Protein AF-A0A378MEF7-F1 (afdb_monomer)

Structure (mmCIF, N/CA/C/O backbone):
data_AF-A0A378MEF7-F1
#
_entry.id   AF-A0A378MEF7-F1
#
loop_
_atom_site.group_PDB
_atom_site.id
_atom_site.type_symbol
_atom_site.label_atom_id
_atom_site.label_alt_id
_atom_site.label_comp_id
_atom_site.label_asym_id
_atom_site.label_entity_id
_atom_site.label_seq_id
_atom_site.pdbx_PDB_ins_code
_atom_site.Cartn_x
_atom_site.Cartn_y
_atom_site.Cartn_z
_atom_site.occupancy
_atom_site.B_iso_or_equiv
_atom_site.auth_seq_id
_atom_site.auth_comp_id
_atom_site.auth_asym_id
_atom_site.auth_atom_id
_atom_site.pdbx_PDB_model_num
ATOM 1 N N . MET A 1 1 ? 36.447 -27.548 56.679 1.00 39.09 1 MET A N 1
ATOM 2 C CA . MET A 1 1 ? 35.025 -27.946 56.565 1.00 39.09 1 MET A CA 1
ATOM 3 C C . MET A 1 1 ? 34.150 -26.853 57.158 1.00 39.09 1 MET A C 1
ATOM 5 O O . MET A 1 1 ? 34.481 -26.374 58.230 1.00 39.09 1 MET A O 1
ATOM 9 N N . LYS A 1 2 ? 33.019 -26.577 56.492 1.00 32.03 2 LYS A N 1
ATOM 10 C CA . LYS A 1 2 ? 31.831 -25.829 56.955 1.00 32.03 2 LYS A CA 1
ATOM 11 C C . LYS A 1 2 ? 31.798 -24.301 56.728 1.00 32.03 2 LYS A C 1
ATOM 13 O O . LYS A 1 2 ? 32.130 -23.513 57.594 1.00 32.03 2 LYS A O 1
ATOM 18 N N . LYS A 1 3 ? 31.279 -23.977 55.532 1.00 37.78 3 LYS A N 1
ATOM 19 C CA . LYS A 1 3 ? 30.153 -23.067 55.223 1.00 37.78 3 LYS A CA 1
ATOM 20 C C . LYS A 1 3 ? 30.230 -21.639 55.785 1.00 37.78 3 LYS A C 1
ATOM 22 O O . LYS A 1 3 ? 29.842 -21.406 56.922 1.00 37.78 3 LYS A O 1
ATOM 27 N N . ILE A 1 4 ? 30.586 -20.685 54.920 1.00 44.62 4 ILE A N 1
ATOM 28 C CA . ILE A 1 4 ? 30.246 -19.269 55.106 1.00 44.62 4 ILE A CA 1
ATOM 29 C C . ILE A 1 4 ? 29.005 -18.952 54.269 1.00 44.62 4 ILE A C 1
ATOM 31 O O . ILE A 1 4 ? 28.835 -19.424 53.146 1.00 44.62 4 ILE A O 1
ATOM 35 N N . ILE A 1 5 ? 28.112 -18.233 54.931 1.00 45.41 5 ILE A N 1
ATOM 36 C CA . ILE A 1 5 ? 26.704 -18.001 54.651 1.00 45.41 5 ILE A CA 1
ATOM 37 C C . ILE A 1 5 ? 26.522 -17.036 53.475 1.00 45.41 5 ILE A C 1
ATOM 39 O O . ILE A 1 5 ? 27.182 -16.005 53.385 1.00 45.41 5 ILE A O 1
ATOM 43 N N . VAL A 1 6 ? 25.587 -17.391 52.596 1.00 41.31 6 VAL A N 1
ATOM 44 C CA . VAL A 1 6 ? 25.039 -16.553 51.527 1.00 41.31 6 VAL A CA 1
ATOM 45 C C . VAL A 1 6 ? 24.255 -15.401 52.159 1.00 41.31 6 VAL A C 1
ATOM 47 O O . VAL A 1 6 ? 23.293 -15.649 52.884 1.00 41.31 6 VAL A O 1
ATOM 50 N N . VAL A 1 7 ? 24.623 -14.154 51.858 1.00 42.50 7 VAL A N 1
ATOM 51 C CA . VAL A 1 7 ? 23.774 -12.982 52.121 1.00 42.50 7 VAL A CA 1
ATOM 52 C C . VAL A 1 7 ? 23.270 -12.457 50.782 1.00 42.50 7 VAL A C 1
ATOM 54 O O . VAL A 1 7 ? 24.011 -11.898 49.978 1.00 42.50 7 VAL A O 1
ATOM 57 N N . ILE A 1 8 ? 21.987 -12.714 50.545 1.00 43.91 8 ILE A N 1
ATOM 58 C CA . ILE A 1 8 ? 21.192 -12.253 49.411 1.00 43.91 8 ILE A CA 1
ATOM 59 C C . ILE A 1 8 ? 20.986 -10.744 49.573 1.00 43.91 8 ILE A C 1
ATOM 61 O O . ILE A 1 8 ? 20.251 -10.319 50.461 1.00 43.91 8 ILE A O 1
ATOM 65 N N . PHE A 1 9 ? 21.594 -9.931 48.708 1.00 41.75 9 PHE A N 1
ATOM 66 C CA . PHE A 1 9 ? 21.159 -8.546 48.525 1.00 41.75 9 PHE A CA 1
ATOM 67 C C . PHE A 1 9 ? 20.039 -8.540 47.485 1.00 41.75 9 PHE A C 1
ATOM 69 O O . PHE A 1 9 ? 20.253 -8.411 46.281 1.00 41.75 9 PHE A O 1
ATOM 76 N N . GLY A 1 10 ? 18.822 -8.772 47.973 1.00 40.34 10 GLY A N 1
ATOM 77 C CA . GLY A 1 10 ? 17.602 -8.587 47.207 1.00 40.34 10 GLY A CA 1
ATOM 78 C C . GLY A 1 10 ? 17.349 -7.098 47.016 1.00 40.34 10 GLY A C 1
ATOM 79 O O . GLY A 1 10 ? 16.703 -6.470 47.849 1.00 40.34 10 GLY A O 1
ATOM 80 N N . MET A 1 11 ? 17.835 -6.531 45.912 1.00 38.72 11 MET A N 1
ATOM 81 C CA . MET A 1 11 ? 17.284 -5.280 45.402 1.00 38.72 11 MET A CA 1
ATOM 82 C C . MET A 1 11 ? 16.036 -5.636 44.597 1.00 38.72 11 MET A C 1
ATOM 84 O O . MET A 1 11 ? 16.085 -5.932 43.405 1.00 38.72 11 MET A O 1
ATOM 88 N N . LEU A 1 12 ? 14.916 -5.693 45.317 1.00 38.16 12 LEU A N 1
ATOM 89 C CA . LEU A 1 12 ? 13.575 -5.814 44.772 1.00 38.16 12 LEU A CA 1
ATOM 90 C C . LEU A 1 12 ? 13.313 -4.563 43.915 1.00 38.16 12 LEU A C 1
ATOM 92 O O . LEU A 1 12 ? 12.929 -3.513 44.427 1.00 38.16 12 LEU A O 1
ATOM 96 N N . LEU A 1 13 ? 13.578 -4.647 42.610 1.00 43.00 13 LEU A N 1
ATOM 97 C CA . LEU A 1 13 ? 13.094 -3.660 41.651 1.00 43.00 13 LEU A CA 1
ATOM 98 C C . LEU A 1 13 ? 11.571 -3.796 41.596 1.00 43.00 13 LEU A C 1
ATOM 100 O O . LEU A 1 13 ? 11.023 -4.620 40.866 1.00 43.00 13 LEU A O 1
ATOM 104 N N . LEU A 1 14 ? 10.892 -2.986 42.405 1.00 40.75 14 LEU A N 1
ATOM 105 C CA . LEU A 1 14 ? 9.497 -2.624 42.204 1.00 40.75 14 LEU A CA 1
ATOM 106 C C . LEU A 1 14 ? 9.416 -1.865 40.877 1.00 40.75 14 LEU A C 1
ATOM 108 O O . LEU A 1 14 ? 9.514 -0.642 40.837 1.00 40.75 14 LEU A O 1
ATOM 112 N N . ILE A 1 15 ? 9.298 -2.602 39.774 1.00 49.44 15 ILE A N 1
ATOM 113 C CA . ILE A 1 15 ? 8.897 -2.033 38.492 1.00 49.44 15 ILE A CA 1
ATOM 114 C C . ILE A 1 15 ? 7.413 -1.689 38.660 1.00 49.44 15 ILE A C 1
ATOM 116 O O . ILE A 1 15 ? 6.621 -2.608 38.884 1.00 49.44 15 ILE A O 1
ATOM 120 N N . PRO A 1 16 ? 6.996 -0.412 38.607 1.00 46.12 16 PRO A N 1
ATOM 121 C CA . PRO A 1 16 ? 5.581 -0.089 38.596 1.00 46.12 16 PRO A CA 1
ATOM 122 C C . PRO A 1 16 ? 4.946 -0.721 37.352 1.00 46.12 16 PRO A C 1
ATOM 124 O O . PRO A 1 16 ? 5.171 -0.293 36.217 1.00 46.12 16 PRO A O 1
ATOM 127 N N . SER A 1 17 ? 4.161 -1.772 37.583 1.00 48.94 17 SER A N 1
ATOM 128 C CA . SER A 1 17 ? 3.259 -2.396 36.620 1.00 48.94 17 SER A CA 1
ATOM 129 C C . SER A 1 17 ? 2.251 -1.347 36.153 1.00 48.94 17 SER A C 1
ATOM 131 O O . SER A 1 17 ? 1.229 -1.127 36.795 1.00 48.94 17 SER A O 1
ATOM 133 N N . GLY A 1 18 ? 2.559 -0.635 35.073 1.00 50.41 18 GLY A N 1
ATOM 134 C CA . GLY A 1 18 ? 1.671 0.414 34.568 1.00 50.41 18 GLY A CA 1
ATOM 135 C C . GLY A 1 18 ? 2.247 1.320 33.489 1.00 50.41 18 GLY A C 1
ATOM 136 O O . GLY A 1 18 ? 1.492 2.056 32.856 1.00 50.41 18 GLY A O 1
ATOM 137 N N . MET A 1 19 ? 3.551 1.266 33.211 1.00 36.56 19 MET A N 1
ATOM 138 C CA . MET A 1 19 ? 4.089 1.978 32.056 1.00 36.56 19 MET A CA 1
ATOM 139 C C . MET A 1 19 ? 3.722 1.218 30.779 1.00 36.56 19 MET A C 1
ATOM 141 O O . MET A 1 19 ? 4.410 0.287 30.369 1.00 36.56 19 MET A O 1
ATOM 145 N N . ASN A 1 20 ? 2.635 1.643 30.131 1.00 47.22 20 ASN A N 1
ATOM 146 C CA . ASN A 1 20 ? 2.471 1.454 28.696 1.00 47.22 20 ASN A CA 1
ATOM 147 C C . ASN A 1 20 ? 3.627 2.192 28.015 1.00 47.22 20 ASN A C 1
ATOM 149 O O . ASN A 1 20 ? 3.516 3.369 27.670 1.00 47.22 20 ASN A O 1
ATOM 153 N N . VAL A 1 21 ? 4.763 1.514 27.866 1.00 40.44 21 VAL A N 1
ATOM 154 C CA . VAL A 1 21 ? 5.824 1.951 26.970 1.00 40.44 21 VAL A CA 1
ATOM 155 C C . VAL A 1 21 ? 5.233 1.833 25.571 1.00 40.44 21 VAL A C 1
ATOM 157 O O . VAL A 1 21 ? 5.260 0.769 24.956 1.00 40.44 21 VAL A O 1
ATOM 160 N N . LYS A 1 22 ? 4.639 2.922 25.068 1.00 46.25 22 LYS A N 1
ATOM 161 C CA . LYS A 1 22 ? 4.537 3.104 23.623 1.00 46.25 22 LYS A CA 1
ATOM 162 C C . LYS A 1 22 ? 5.977 3.055 23.138 1.00 46.25 22 LYS A C 1
ATOM 164 O O . LYS A 1 22 ? 6.754 3.946 23.476 1.00 46.25 22 LYS A O 1
ATOM 169 N N . ALA A 1 23 ? 6.347 1.974 22.452 1.00 43.41 23 ALA A N 1
ATOM 170 C CA . ALA A 1 23 ? 7.625 1.906 21.767 1.00 43.41 23 ALA A CA 1
ATOM 171 C C . ALA A 1 23 ? 7.766 3.206 20.969 1.00 43.41 23 ALA A C 1
ATOM 173 O O . ALA A 1 23 ? 6.864 3.550 20.201 1.00 43.41 23 ALA A O 1
ATOM 174 N N . ALA A 1 24 ? 8.825 3.973 21.236 1.00 43.47 24 ALA A N 1
ATOM 175 C CA . ALA A 1 24 ? 9.129 5.133 20.420 1.00 43.47 24 ALA A CA 1
ATOM 176 C C . ALA A 1 24 ? 9.274 4.621 18.985 1.00 43.47 24 ALA A C 1
ATOM 178 O O . ALA A 1 24 ? 10.045 3.693 18.739 1.00 43.47 24 ALA A O 1
ATOM 179 N N . GLU A 1 25 ? 8.465 5.153 18.074 1.00 53.31 25 GLU A N 1
ATOM 180 C CA . GLU A 1 25 ? 8.558 4.814 16.661 1.00 53.31 25 GLU A CA 1
ATOM 181 C C . GLU A 1 25 ? 9.966 5.220 16.203 1.00 53.31 25 GLU A C 1
ATOM 183 O O . GLU A 1 25 ? 10.331 6.397 16.266 1.00 53.31 25 GLU A O 1
ATOM 188 N N . GLU A 1 26 ? 10.805 4.243 15.857 1.00 56.34 26 GLU A N 1
ATOM 189 C CA . GLU A 1 26 ? 12.168 4.513 15.411 1.00 56.34 26 GLU A CA 1
ATOM 190 C C . GLU A 1 26 ? 12.090 5.315 14.110 1.00 56.34 26 GLU A C 1
ATOM 192 O O . GLU A 1 26 ? 11.594 4.829 13.091 1.00 56.34 26 GLU A O 1
ATOM 197 N N . GLN A 1 27 ? 12.543 6.570 14.144 1.00 66.56 27 GLN A N 1
ATOM 198 C CA . GLN A 1 27 ? 12.538 7.407 12.952 1.00 66.56 27 GLN A CA 1
ATOM 199 C C . GLN A 1 27 ? 13.483 6.815 11.906 1.00 66.56 27 GLN A C 1
ATOM 201 O O . GLN A 1 27 ? 14.688 6.690 12.130 1.00 66.56 27 GLN A O 1
ATOM 206 N N . VAL A 1 28 ? 12.944 6.499 10.729 1.00 76.44 28 VAL A N 1
ATOM 207 C CA . VAL A 1 28 ? 13.749 6.006 9.610 1.00 76.44 28 VAL A CA 1
ATOM 208 C C . VAL A 1 28 ? 14.730 7.097 9.169 1.00 76.44 28 VAL A C 1
ATOM 210 O O . VAL A 1 28 ? 14.332 8.215 8.823 1.00 76.44 28 VAL A O 1
ATOM 213 N N . THR A 1 29 ? 16.023 6.774 9.194 1.00 86.38 29 THR A N 1
ATOM 214 C CA . THR A 1 29 ? 17.111 7.704 8.863 1.00 86.38 29 THR A CA 1
ATOM 215 C C . THR A 1 29 ? 17.352 7.789 7.356 1.00 86.38 29 THR A C 1
ATOM 217 O O . THR A 1 29 ? 17.133 6.830 6.616 1.00 86.38 29 THR A O 1
ATOM 220 N N . ASP A 1 30 ? 17.889 8.916 6.887 1.00 84.69 30 ASP A N 1
ATOM 221 C CA . ASP A 1 30 ? 18.268 9.079 5.477 1.00 84.69 30 ASP A CA 1
ATOM 222 C C . ASP A 1 30 ? 19.341 8.075 5.037 1.00 84.69 30 ASP A C 1
ATOM 224 O O . ASP A 1 30 ? 19.357 7.654 3.884 1.00 84.69 30 ASP A O 1
ATOM 228 N N . ALA A 1 31 ? 20.222 7.650 5.947 1.00 86.62 31 ALA A N 1
ATOM 229 C CA . ALA A 1 31 ? 21.198 6.599 5.671 1.00 86.62 31 ALA A CA 1
ATOM 230 C C . ALA A 1 31 ? 20.508 5.265 5.342 1.00 86.62 31 ALA A C 1
ATOM 232 O O . ALA A 1 31 ? 20.880 4.601 4.373 1.00 86.62 31 ALA A O 1
ATOM 233 N N . LYS A 1 32 ? 19.461 4.907 6.098 1.00 85.25 32 LYS A N 1
ATOM 234 C CA . LYS A 1 32 ? 18.653 3.714 5.835 1.00 85.25 32 LYS A CA 1
ATOM 235 C C . LYS A 1 32 ? 17.904 3.823 4.508 1.00 85.25 32 LYS A C 1
ATOM 237 O O . LYS A 1 32 ? 17.973 2.894 3.711 1.00 85.25 32 LYS A O 1
ATOM 242 N N . LEU A 1 33 ? 17.265 4.963 4.235 1.00 85.31 33 LEU A N 1
ATOM 243 C CA . LEU A 1 33 ? 16.549 5.185 2.972 1.00 85.31 33 LEU A CA 1
ATOM 244 C C . LEU A 1 33 ? 17.488 5.144 1.761 1.00 85.31 33 LEU A C 1
ATOM 246 O O . LEU A 1 33 ? 17.142 4.565 0.736 1.00 85.31 33 LEU A O 1
ATOM 250 N N . LYS A 1 34 ? 18.698 5.703 1.877 1.00 89.38 34 LYS A N 1
ATOM 251 C CA . LYS A 1 34 ? 19.730 5.597 0.835 1.00 89.38 34 LYS A CA 1
ATOM 252 C C . LYS A 1 34 ? 20.169 4.154 0.615 1.00 89.38 34 LYS A C 1
ATOM 254 O O . LYS A 1 34 ? 20.348 3.761 -0.532 1.00 89.38 34 LYS A O 1
ATOM 259 N N . SER A 1 35 ? 20.331 3.373 1.682 1.00 86.88 35 SER A N 1
ATOM 260 C CA . SER A 1 35 ? 20.644 1.944 1.569 1.00 86.88 35 SER A CA 1
ATOM 261 C C . SER A 1 35 ? 19.534 1.180 0.843 1.00 86.88 35 SER A C 1
ATOM 263 O O . SER A 1 35 ? 19.831 0.418 -0.073 1.00 86.88 35 SER A O 1
ATOM 265 N N . ASP A 1 36 ? 18.273 1.419 1.210 1.00 82.88 36 ASP A N 1
ATOM 266 C CA . ASP A 1 36 ? 17.114 0.780 0.573 1.00 82.88 36 ASP A CA 1
ATOM 267 C C . ASP A 1 36 ? 17.031 1.150 -0.909 1.00 82.88 36 ASP A C 1
ATOM 269 O O . ASP A 1 36 ? 16.922 0.277 -1.763 1.00 82.88 36 ASP A O 1
ATOM 273 N N . TYR A 1 37 ? 17.206 2.433 -1.229 1.00 84.75 37 TYR A N 1
ATOM 274 C CA . TYR A 1 37 ? 17.283 2.918 -2.604 1.00 84.75 37 TYR A CA 1
ATOM 275 C C . TYR A 1 37 ? 18.348 2.183 -3.436 1.00 84.75 37 TYR A C 1
ATOM 277 O O . TYR A 1 37 ? 18.074 1.776 -4.562 1.00 84.75 37 TYR A O 1
ATOM 285 N N . GLN A 1 38 ? 19.556 1.979 -2.896 1.00 88.31 38 GLN A N 1
ATOM 286 C CA . GLN A 1 38 ? 20.626 1.276 -3.615 1.00 88.31 38 GLN A CA 1
ATOM 287 C C . GLN A 1 38 ? 20.314 -0.210 -3.828 1.00 88.31 38 GLN A C 1
ATOM 289 O O . GLN A 1 38 ? 20.612 -0.748 -4.895 1.00 88.31 38 GLN A O 1
ATOM 294 N N . GLU A 1 39 ? 19.709 -0.878 -2.842 1.00 83.38 39 GLU A N 1
ATOM 295 C CA . GLU A 1 39 ? 19.262 -2.267 -2.998 1.00 83.38 39 GLU A CA 1
ATOM 296 C C . GLU A 1 39 ? 18.213 -2.376 -4.111 1.00 83.38 39 GLU A C 1
ATOM 298 O O . GLU A 1 39 ? 18.336 -3.228 -4.991 1.00 83.38 39 GLU A O 1
ATOM 303 N N . MET A 1 40 ? 17.246 -1.458 -4.110 1.00 77.25 40 MET A N 1
ATOM 304 C CA . MET A 1 40 ? 16.140 -1.448 -5.060 1.00 77.25 40 MET A CA 1
ATOM 305 C C . MET A 1 40 ? 16.557 -1.030 -6.482 1.00 77.25 40 MET A C 1
ATOM 307 O O . MET A 1 40 ? 15.962 -1.469 -7.463 1.00 77.25 40 MET A O 1
ATOM 311 N N . LEU A 1 41 ? 17.591 -0.196 -6.634 1.00 81.75 41 LEU A N 1
ATOM 312 C CA . LEU A 1 41 ? 18.209 0.034 -7.945 1.00 81.75 41 LEU A CA 1
ATOM 313 C C . LEU A 1 41 ? 18.894 -1.234 -8.452 1.00 81.75 41 LEU A C 1
ATOM 315 O O . LEU A 1 41 ? 18.750 -1.613 -9.612 1.00 81.75 41 LEU A O 1
ATOM 319 N N . LYS A 1 42 ? 19.672 -1.884 -7.578 1.00 82.25 42 LYS A N 1
ATOM 320 C CA . LYS A 1 42 ? 20.492 -3.044 -7.937 1.00 82.25 42 LYS A CA 1
ATOM 321 C C . LYS A 1 42 ? 19.648 -4.230 -8.394 1.00 82.25 42 LYS A C 1
ATOM 323 O O . LYS A 1 42 ? 20.079 -4.972 -9.272 1.00 82.25 42 LYS A O 1
ATOM 328 N N . ASP A 1 43 ? 18.490 -4.440 -7.781 1.00 74.50 43 ASP A N 1
ATOM 329 C CA . ASP A 1 43 ? 17.608 -5.560 -8.110 1.00 74.50 43 ASP A CA 1
ATOM 330 C C . ASP A 1 43 ? 16.548 -5.233 -9.181 1.00 74.50 43 ASP A C 1
ATOM 332 O O . ASP A 1 43 ? 15.731 -6.094 -9.507 1.00 74.50 43 ASP A O 1
ATOM 336 N N . GLY A 1 44 ? 16.598 -4.030 -9.771 1.00 70.12 44 GLY A N 1
ATOM 337 C CA . GLY A 1 44 ? 15.699 -3.596 -10.846 1.00 70.12 44 GLY A CA 1
ATOM 338 C C . GLY A 1 44 ? 14.287 -3.244 -10.374 1.00 70.12 44 GLY A C 1
ATOM 339 O O . GLY A 1 44 ? 13.381 -3.100 -11.193 1.00 70.12 44 GLY A O 1
ATOM 340 N N . THR A 1 45 ? 14.093 -3.115 -9.063 1.00 68.75 45 THR A N 1
ATOM 341 C CA . THR A 1 45 ? 12.836 -2.708 -8.435 1.00 68.75 45 THR A CA 1
ATOM 342 C C . THR A 1 45 ? 12.447 -1.267 -8.771 1.00 68.75 45 THR A C 1
ATOM 344 O O . THR A 1 45 ? 11.261 -0.969 -8.938 1.00 68.75 45 THR A O 1
ATOM 347 N N . ILE A 1 46 ? 13.427 -0.361 -8.815 1.00 71.19 46 ILE A N 1
ATOM 348 C CA . ILE A 1 46 ? 13.224 1.036 -9.209 1.00 71.19 46 ILE A CA 1
ATOM 349 C C . ILE A 1 46 ? 14.054 1.344 -10.448 1.00 71.19 46 ILE A C 1
ATOM 351 O O . ILE A 1 46 ? 15.177 0.863 -10.596 1.00 71.19 46 ILE A O 1
ATOM 355 N N . ASP A 1 47 ? 13.485 2.152 -11.335 1.00 74.81 47 ASP A N 1
ATOM 356 C CA . ASP A 1 47 ? 14.151 2.583 -12.558 1.00 74.81 47 ASP A CA 1
ATOM 357 C C . ASP A 1 47 ? 15.305 3.552 -12.241 1.00 74.81 47 ASP A C 1
ATOM 359 O O . ASP A 1 47 ? 15.237 4.334 -11.287 1.00 74.81 47 ASP A O 1
ATOM 363 N N . ASN A 1 48 ? 16.368 3.523 -13.049 1.00 81.19 48 ASN A N 1
ATOM 364 C CA . ASN A 1 48 ? 17.541 4.380 -12.858 1.00 81.19 48 ASN A CA 1
ATOM 365 C C . ASN A 1 48 ? 17.261 5.877 -13.096 1.00 81.19 48 ASN A C 1
ATOM 367 O O . ASN A 1 48 ? 18.102 6.710 -12.756 1.00 81.19 48 ASN A O 1
ATOM 371 N N . ASN A 1 49 ? 16.085 6.224 -13.627 1.00 86.12 49 ASN A N 1
ATOM 372 C CA . ASN A 1 49 ? 15.608 7.598 -13.759 1.00 86.12 49 ASN A CA 1
ATOM 373 C C . ASN A 1 49 ? 15.037 8.179 -12.452 1.00 86.12 49 ASN A C 1
ATOM 375 O O . ASN A 1 49 ? 14.767 9.380 -12.390 1.00 86.12 49 ASN A O 1
ATOM 379 N N . ILE A 1 50 ? 14.850 7.371 -11.401 1.00 83.44 50 ILE A N 1
ATOM 380 C CA . ILE A 1 50 ? 14.450 7.857 -10.076 1.00 83.44 50 ILE A CA 1
ATOM 381 C C . ILE A 1 50 ? 15.704 8.149 -9.266 1.00 83.44 50 ILE A C 1
ATOM 383 O O . ILE A 1 50 ? 16.495 7.257 -8.979 1.00 83.44 50 ILE A O 1
ATOM 387 N N . THR A 1 51 ? 15.874 9.399 -8.848 1.00 90.75 51 THR A N 1
ATOM 388 C CA . THR A 1 51 ? 16.992 9.796 -7.988 1.00 90.75 51 THR A CA 1
ATOM 389 C C . THR A 1 51 ? 16.760 9.386 -6.532 1.00 90.75 51 THR A C 1
ATOM 391 O O . THR A 1 51 ? 15.629 9.338 -6.045 1.00 90.75 51 THR A O 1
ATOM 394 N N . SER A 1 52 ? 17.848 9.198 -5.779 1.00 89.44 52 SER A N 1
ATOM 395 C CA . SER A 1 52 ? 17.782 8.937 -4.331 1.00 89.44 52 SER A CA 1
ATOM 396 C C . SER A 1 52 ? 16.993 10.012 -3.580 1.00 89.44 52 SER A C 1
ATOM 398 O O . SER A 1 52 ? 16.272 9.693 -2.638 1.00 89.44 52 SER A O 1
ATOM 400 N N . LYS A 1 53 ? 17.091 11.275 -4.017 1.00 90.69 53 LYS A N 1
ATOM 401 C CA . LYS A 1 53 ? 16.332 12.377 -3.428 1.00 90.69 53 LYS A CA 1
ATOM 402 C C . LYS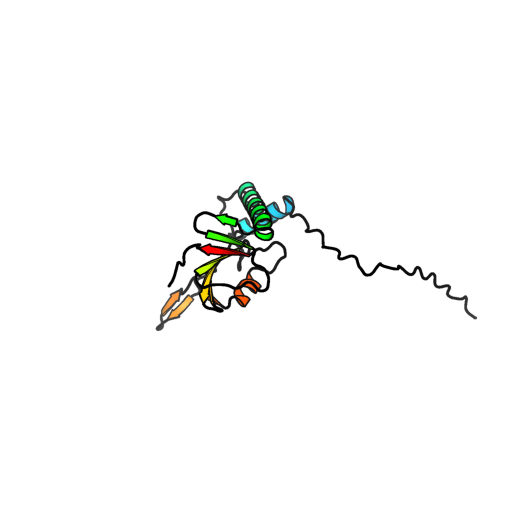 A 1 53 ? 14.831 12.208 -3.664 1.00 90.69 53 LYS A C 1
ATOM 404 O O . LYS A 1 53 ? 14.082 12.285 -2.702 1.00 90.69 53 LYS A O 1
ATOM 409 N N . GLN A 1 54 ? 14.406 11.929 -4.899 1.00 87.88 54 GLN A N 1
ATOM 410 C CA . GLN A 1 54 ? 12.989 11.692 -5.210 1.00 87.88 54 GLN A CA 1
ATOM 411 C C . GLN A 1 54 ? 12.423 10.527 -4.393 1.00 87.88 54 GLN A C 1
ATOM 413 O O . GLN A 1 54 ? 11.346 10.655 -3.828 1.00 87.88 54 GLN A O 1
ATOM 418 N N . TYR A 1 55 ? 13.168 9.424 -4.266 1.00 84.31 55 TYR A N 1
ATOM 419 C CA . TYR A 1 55 ? 12.759 8.299 -3.420 1.00 84.31 55 TYR A CA 1
ATOM 420 C C . TYR A 1 55 ? 12.551 8.710 -1.953 1.00 84.31 55 TYR A C 1
ATOM 422 O O . TYR A 1 55 ? 11.529 8.380 -1.352 1.00 84.31 55 TYR A O 1
ATOM 430 N N . ILE A 1 56 ? 13.504 9.452 -1.378 1.00 86.44 56 ILE A N 1
ATOM 431 C CA . I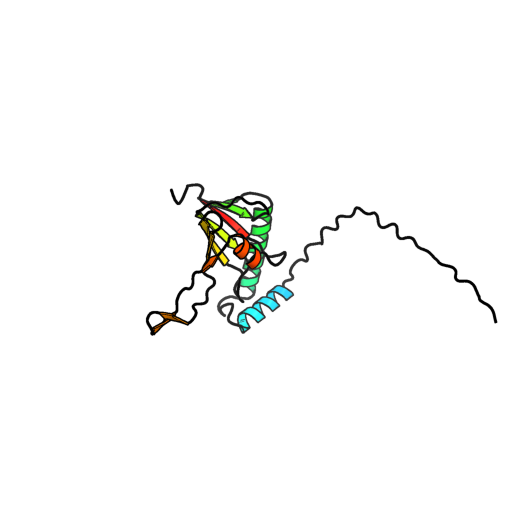LE A 1 56 ? 13.407 9.937 0.005 1.00 86.44 56 ILE A CA 1
ATOM 432 C C . ILE A 1 56 ? 12.221 10.896 0.157 1.00 86.44 56 ILE A C 1
ATOM 434 O O . ILE A 1 56 ? 11.461 10.759 1.113 1.00 86.44 56 ILE A O 1
ATOM 438 N N . ASP A 1 57 ? 12.037 11.831 -0.777 1.00 87.50 57 ASP A N 1
ATOM 439 C CA . ASP A 1 57 ? 10.922 12.781 -0.757 1.00 87.50 57 ASP A CA 1
ATOM 440 C C . ASP A 1 57 ? 9.576 12.035 -0.784 1.00 87.50 57 ASP A C 1
ATOM 442 O O . ASP A 1 57 ? 8.749 12.256 0.101 1.00 87.50 57 ASP A O 1
ATOM 446 N N . PHE A 1 58 ? 9.402 11.067 -1.695 1.00 82.12 58 PHE A N 1
ATOM 447 C CA . PHE A 1 58 ? 8.196 10.233 -1.761 1.00 82.12 58 PHE A CA 1
ATOM 448 C C . PHE A 1 58 ? 7.942 9.469 -0.462 1.00 82.12 58 PHE A C 1
ATOM 450 O O . PHE A 1 58 ? 6.813 9.444 0.030 1.00 82.12 58 PHE A O 1
ATOM 457 N N . TYR A 1 59 ? 8.985 8.882 0.135 1.00 80.69 59 TYR A N 1
ATOM 458 C CA . TYR A 1 59 ? 8.860 8.211 1.427 1.00 80.69 59 TYR A CA 1
ATOM 459 C C . TYR A 1 59 ? 8.341 9.183 2.496 1.00 80.69 59 TYR A C 1
ATOM 461 O O . TYR A 1 59 ? 7.357 8.897 3.177 1.00 80.69 59 TYR A O 1
ATOM 469 N N . ARG A 1 60 ? 8.954 10.367 2.622 1.00 84.31 60 ARG A N 1
ATOM 470 C CA . ARG A 1 60 ? 8.586 11.363 3.642 1.00 84.31 60 ARG A CA 1
ATOM 471 C C . ARG A 1 60 ? 7.186 11.937 3.427 1.00 84.31 60 ARG A C 1
ATOM 473 O O . ARG A 1 60 ? 6.478 12.177 4.403 1.00 84.31 60 ARG A O 1
ATOM 480 N N . GLU A 1 61 ? 6.777 12.163 2.184 1.00 82.31 61 GLU A N 1
ATOM 481 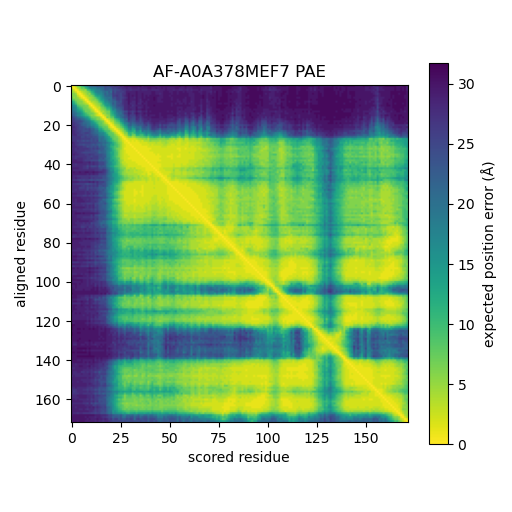C CA . GLU A 1 61 ? 5.414 12.588 1.850 1.00 82.31 61 GLU A CA 1
ATOM 482 C C . GLU A 1 61 ? 4.390 11.507 2.204 1.00 82.31 61 GLU A C 1
ATOM 484 O O . GLU A 1 61 ? 3.348 11.817 2.786 1.00 82.31 61 GLU A O 1
ATOM 489 N N . SER A 1 62 ? 4.721 10.238 1.946 1.00 78.06 62 SER A N 1
ATOM 490 C CA . SER A 1 62 ? 3.866 9.107 2.306 1.00 78.06 62 SER A CA 1
ATOM 491 C C . SER A 1 62 ? 3.631 9.007 3.818 1.00 78.06 62 SER A C 1
ATOM 493 O O . SER A 1 62 ? 2.500 8.783 4.247 1.00 78.06 62 SER A O 1
ATOM 495 N N . GLU A 1 63 ? 4.661 9.266 4.631 1.00 78.94 63 GLU A N 1
ATOM 496 C CA . GLU A 1 63 ? 4.561 9.260 6.096 1.00 78.94 63 GLU A CA 1
ATOM 497 C C . GLU A 1 63 ? 3.718 10.433 6.615 1.00 78.94 63 GLU A C 1
ATOM 499 O O . GLU A 1 63 ? 2.863 10.251 7.478 1.00 78.94 63 GLU A O 1
ATOM 504 N N . LYS A 1 64 ? 3.874 11.637 6.044 1.00 82.19 64 LYS A N 1
ATOM 505 C CA . LYS A 1 64 ? 3.014 12.785 6.395 1.00 82.19 64 LYS A CA 1
ATOM 506 C C . LYS A 1 64 ? 1.545 12.498 6.093 1.00 82.19 64 LYS A C 1
ATOM 508 O O . LYS A 1 64 ? 0.668 12.846 6.884 1.00 82.19 64 LYS A O 1
ATOM 513 N N . MET A 1 65 ? 1.278 11.876 4.944 1.00 75.62 65 MET A N 1
ATOM 514 C CA . MET A 1 65 ? -0.076 11.494 4.560 1.00 75.62 65 MET A CA 1
ATOM 515 C C . MET A 1 65 ? -0.632 10.431 5.513 1.00 75.62 65 MET A C 1
ATOM 517 O O . MET A 1 65 ? -1.766 10.571 5.972 1.00 75.62 65 MET A O 1
ATOM 521 N N . ARG A 1 66 ? 0.167 9.414 5.873 1.00 78.62 66 ARG A N 1
ATOM 522 C CA . ARG A 1 66 ? -0.184 8.417 6.897 1.00 78.62 66 ARG A CA 1
ATOM 523 C C . ARG A 1 66 ? -0.611 9.096 8.196 1.00 78.62 66 ARG A C 1
ATOM 525 O O . ARG A 1 66 ? -1.724 8.866 8.660 1.00 78.62 66 ARG A O 1
ATOM 532 N N . ASP A 1 67 ? 0.224 9.984 8.725 1.00 82.62 67 ASP A N 1
ATOM 533 C CA . ASP A 1 67 ? -0.026 10.664 9.997 1.00 82.62 67 ASP A CA 1
ATOM 534 C C . ASP A 1 67 ? -1.303 11.523 9.974 1.00 82.62 67 ASP A C 1
ATOM 536 O O . ASP A 1 67 ? -1.987 11.645 10.995 1.00 82.62 67 ASP A O 1
ATOM 540 N N . LYS A 1 68 ? -1.641 12.125 8.824 1.00 82.12 68 LYS A N 1
ATOM 541 C CA . LYS A 1 68 ? -2.906 12.854 8.629 1.00 82.12 68 LYS A CA 1
ATOM 542 C C . LYS A 1 68 ? -4.095 11.886 8.643 1.00 82.12 68 LYS A C 1
ATOM 544 O O . LYS A 1 68 ? -5.007 12.038 9.452 1.00 82.12 68 LYS A O 1
ATOM 549 N N . MET A 1 69 ? -4.046 10.842 7.816 1.00 82.62 69 MET A N 1
ATOM 550 C CA . MET A 1 69 ? -5.110 9.836 7.679 1.00 82.62 69 MET A CA 1
ATOM 551 C C . MET A 1 69 ? -5.351 8.998 8.945 1.00 82.62 69 MET A C 1
ATOM 553 O O . MET A 1 69 ? -6.426 8.417 9.115 1.00 82.62 69 MET A O 1
ATOM 557 N N . GLU A 1 70 ? -4.356 8.875 9.825 1.00 81.56 70 GLU A N 1
ATOM 558 C CA . GLU A 1 70 ? -4.516 8.211 11.120 1.00 81.56 70 GLU A CA 1
ATOM 559 C C . GLU A 1 70 ? -5.366 9.027 12.099 1.00 81.56 70 GLU A C 1
ATOM 561 O O . GLU A 1 70 ? -6.063 8.442 12.941 1.00 81.56 70 GLU A O 1
ATOM 566 N N . LYS A 1 71 ? -5.330 10.358 11.982 1.00 82.62 71 LYS A N 1
ATOM 567 C CA . LYS A 1 71 ? -6.019 11.293 12.879 1.00 82.62 71 LYS A CA 1
ATOM 568 C C . LYS A 1 71 ? -7.430 11.611 12.402 1.00 82.62 71 LYS A C 1
ATOM 570 O O . LYS A 1 71 ? -8.338 11.676 13.227 1.00 82.62 71 LYS A O 1
ATOM 575 N N . GLU A 1 72 ? -7.620 11.766 11.097 1.00 83.38 72 GLU A N 1
ATOM 576 C CA . GLU A 1 72 ? -8.872 12.247 10.511 1.00 83.38 72 GLU A CA 1
ATOM 577 C C . GLU A 1 72 ? -9.231 11.543 9.195 1.00 83.38 72 GLU A C 1
ATOM 579 O O . GLU A 1 72 ? -8.410 10.870 8.571 1.00 83.38 72 GLU A O 1
ATOM 584 N N . VAL A 1 73 ? -10.493 11.694 8.782 1.00 85.69 73 VAL A N 1
ATOM 585 C CA . VAL A 1 73 ? -10.917 11.400 7.408 1.00 85.69 73 VAL A CA 1
ATOM 586 C C . VAL A 1 73 ? -10.568 12.617 6.563 1.00 85.69 73 VAL A C 1
ATOM 588 O O . VAL A 1 73 ? -10.941 13.732 6.915 1.00 85.69 73 VA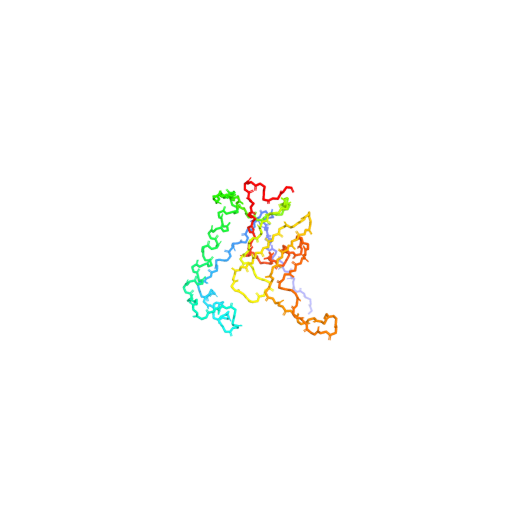L A O 1
ATOM 591 N N . VAL A 1 74 ? -9.859 12.399 5.462 1.00 86.00 74 VAL A N 1
ATOM 592 C CA . VAL A 1 74 ? -9.445 13.453 4.537 1.00 86.00 74 VAL A CA 1
ATOM 593 C C . VAL A 1 74 ? -10.392 13.468 3.343 1.00 86.00 74 VAL A C 1
ATOM 595 O O . VAL A 1 74 ? -10.627 12.431 2.723 1.00 86.00 74 VAL A O 1
ATOM 598 N N . ASP A 1 75 ? -10.934 14.637 3.019 1.00 88.19 75 ASP A N 1
ATOM 599 C CA . ASP A 1 75 ? -11.690 14.857 1.789 1.00 88.19 75 ASP A CA 1
ATOM 600 C C . ASP A 1 75 ? -10.740 15.252 0.654 1.00 88.19 75 ASP A C 1
ATOM 602 O O . ASP A 1 75 ? -10.088 16.291 0.721 1.00 88.19 75 ASP A O 1
ATOM 606 N N . GLU A 1 76 ? -10.694 14.436 -0.398 1.00 84.81 76 GLU A N 1
ATOM 607 C CA . GLU A 1 76 ? -9.860 14.649 -1.586 1.00 84.81 76 GLU A CA 1
ATOM 608 C C . GLU A 1 76 ? -10.754 14.588 -2.831 1.00 84.81 76 GLU A C 1
ATOM 610 O O . GLU A 1 76 ? -11.046 13.516 -3.367 1.00 84.81 76 GLU A O 1
ATOM 615 N N . GLY A 1 77 ? -11.252 15.752 -3.259 1.00 88.38 77 GLY A N 1
ATOM 616 C CA . GLY A 1 77 ? -12.199 15.861 -4.373 1.00 88.38 77 GLY A CA 1
ATOM 617 C C . GLY A 1 77 ? -13.455 15.014 -4.143 1.00 88.38 77 GLY A C 1
ATOM 618 O O . GLY A 1 77 ? -14.148 15.172 -3.131 1.00 88.38 77 GLY A O 1
ATOM 619 N N . ASP A 1 78 ? -13.713 14.085 -5.062 1.00 90.62 78 ASP A N 1
ATOM 620 C CA . ASP A 1 78 ? -14.863 13.172 -5.027 1.00 90.62 78 ASP A CA 1
ATOM 621 C C . ASP A 1 78 ? -14.661 11.963 -4.101 1.00 90.62 78 ASP A C 1
ATOM 623 O O . ASP A 1 78 ? -15.513 11.074 -4.036 1.00 90.62 78 ASP A O 1
ATOM 627 N N . PHE A 1 79 ? -13.553 11.914 -3.360 1.00 91.19 79 PHE A N 1
ATOM 628 C CA . PHE A 1 79 ? -13.210 10.806 -2.480 1.00 91.19 79 PHE A CA 1
ATOM 629 C C . PHE A 1 79 ? -13.110 11.233 -1.021 1.00 91.19 79 PHE A C 1
ATOM 631 O O . PHE A 1 79 ? -12.726 12.348 -0.675 1.00 91.19 79 PHE A O 1
ATOM 638 N N . THR A 1 80 ? -13.436 10.279 -0.158 1.00 91.06 80 THR A N 1
ATOM 639 C CA . THR A 1 80 ? -13.068 10.275 1.254 1.00 91.06 80 THR A CA 1
ATOM 640 C C . THR A 1 80 ? -11.921 9.293 1.441 1.00 91.06 80 THR A C 1
ATOM 642 O O . THR A 1 80 ? -11.965 8.172 0.928 1.00 91.06 80 THR A O 1
ATOM 645 N N . VAL A 1 81 ? -10.892 9.707 2.169 1.00 89.56 81 VAL A N 1
ATOM 646 C CA . VAL A 1 81 ? -9.661 8.942 2.372 1.00 89.56 81 VAL A CA 1
ATOM 647 C C . VAL A 1 81 ? -9.420 8.771 3.859 1.00 89.56 81 VAL A C 1
ATOM 649 O O . VAL A 1 81 ? -9.492 9.730 4.625 1.00 89.56 81 VAL A O 1
ATOM 652 N N . ARG A 1 82 ? -9.133 7.547 4.302 1.00 89.00 82 ARG A N 1
ATOM 653 C CA . ARG A 1 82 ? -8.797 7.294 5.709 1.00 89.00 82 ARG A CA 1
ATOM 654 C C . ARG A 1 82 ? -7.867 6.108 5.878 1.00 89.00 82 ARG A C 1
ATOM 656 O O . ARG A 1 82 ? -7.905 5.172 5.081 1.00 89.00 82 ARG A O 1
ATOM 663 N N . ALA A 1 83 ? -7.086 6.102 6.953 1.00 88.06 83 ALA A N 1
ATOM 664 C CA . ALA A 1 83 ? -6.262 4.949 7.287 1.00 88.06 83 ALA A CA 1
ATOM 665 C C . ALA A 1 83 ? -7.144 3.739 7.646 1.00 88.06 83 ALA A C 1
ATOM 667 O O . ALA A 1 83 ? -8.177 3.856 8.318 1.00 88.06 83 ALA A O 1
ATOM 668 N N . TYR A 1 84 ? -6.725 2.555 7.210 1.00 88.00 84 TYR A N 1
ATOM 669 C CA . TYR A 1 84 ? -7.282 1.292 7.665 1.00 88.00 84 TYR A CA 1
ATOM 670 C C . TYR A 1 84 ? -7.031 1.124 9.169 1.00 88.00 84 TYR A C 1
ATOM 672 O O . TYR A 1 84 ? -5.929 1.344 9.666 1.00 88.00 84 TYR A O 1
ATOM 680 N N . LYS A 1 85 ? -8.062 0.677 9.888 1.00 83.88 85 LYS A N 1
ATOM 681 C CA . LYS A 1 85 ? -8.009 0.315 11.309 1.00 83.88 85 LYS A CA 1
ATOM 682 C C . LYS A 1 85 ? -8.744 -1.011 11.505 1.00 83.88 85 LYS A C 1
ATOM 684 O O . LYS A 1 85 ? -9.635 -1.345 10.727 1.00 83.88 85 LYS A O 1
ATOM 689 N N . ALA A 1 86 ? -8.380 -1.781 12.529 1.00 77.88 86 ALA A N 1
ATOM 690 C CA . ALA A 1 86 ? -9.059 -3.043 12.824 1.00 77.88 86 ALA A CA 1
ATOM 691 C C . ALA A 1 86 ? -10.580 -2.835 12.988 1.00 77.88 86 ALA A C 1
ATOM 693 O O . ALA A 1 86 ? -11.013 -1.846 13.575 1.00 77.88 86 ALA A O 1
ATOM 694 N N . GLY A 1 87 ? -11.387 -3.757 12.450 1.00 78.88 87 GLY A N 1
ATOM 695 C CA . GLY A 1 87 ? -12.854 -3.659 12.484 1.00 78.88 87 GLY A CA 1
ATOM 696 C C . GLY A 1 87 ? -13.471 -2.738 11.422 1.00 78.88 87 GLY A C 1
ATOM 697 O O . GLY A 1 87 ? -14.667 -2.465 11.470 1.00 78.88 87 GLY A O 1
ATOM 698 N N . PHE A 1 88 ? -12.683 -2.258 10.455 1.00 86.00 88 PHE A N 1
ATOM 699 C CA . PHE A 1 88 ? -13.187 -1.458 9.339 1.00 86.00 88 PHE A CA 1
ATOM 700 C C . PHE A 1 88 ? -14.289 -2.183 8.552 1.00 86.00 88 PHE A C 1
ATOM 702 O O . PHE A 1 88 ? -14.114 -3.329 8.140 1.00 86.00 88 PHE A O 1
ATOM 709 N N . ASN A 1 89 ? -15.391 -1.482 8.266 1.00 90.31 89 ASN A N 1
ATOM 710 C CA . ASN A 1 89 ? -16.438 -1.983 7.378 1.00 90.31 89 ASN A CA 1
ATOM 711 C C . ASN A 1 89 ? -16.175 -1.570 5.918 1.00 90.31 89 ASN A C 1
ATOM 713 O O . ASN A 1 89 ? -16.434 -0.423 5.519 1.00 90.31 89 ASN A O 1
ATOM 717 N N . PHE A 1 90 ? -15.624 -2.502 5.143 1.00 92.38 90 PHE A N 1
ATOM 718 C CA . PHE A 1 90 ? -15.338 -2.314 3.723 1.00 92.38 90 PHE A CA 1
ATOM 719 C C . PHE A 1 90 ? -16.620 -2.350 2.889 1.00 92.38 90 PHE A C 1
ATOM 721 O O . PHE A 1 90 ? -17.554 -3.094 3.185 1.00 92.38 90 PHE A O 1
ATOM 728 N N . GLN A 1 91 ? -16.656 -1.552 1.829 1.00 92.19 91 GLN A N 1
ATOM 729 C CA . GLN A 1 91 ? -17.750 -1.509 0.865 1.00 92.19 91 GLN A CA 1
ATOM 730 C C . GLN A 1 91 ? -17.237 -1.872 -0.523 1.00 92.19 91 GLN A C 1
ATOM 732 O O . GLN A 1 91 ? -16.075 -1.642 -0.853 1.00 92.19 91 GLN A O 1
ATOM 737 N N . LYS A 1 92 ? -18.116 -2.446 -1.351 1.00 92.88 92 LYS A N 1
ATOM 738 C CA . LYS A 1 92 ? -17.806 -2.646 -2.769 1.00 92.88 92 LYS A CA 1
ATOM 739 C C . LYS A 1 92 ? -17.496 -1.290 -3.405 1.00 92.88 92 LYS A C 1
ATOM 741 O O . LYS A 1 92 ? -18.238 -0.337 -3.183 1.00 92.88 92 LYS A O 1
ATOM 746 N N . GLY A 1 93 ? -16.423 -1.230 -4.184 1.00 91.31 93 GLY A N 1
ATOM 747 C CA . GLY A 1 93 ? -15.930 0.010 -4.782 1.00 91.31 93 GLY A CA 1
ATOM 748 C C . GLY A 1 93 ? -14.941 0.790 -3.912 1.00 91.31 93 GLY A C 1
ATOM 749 O O . GLY A 1 93 ? -14.384 1.765 -4.400 1.00 91.31 93 GLY A O 1
ATOM 750 N N . ASP A 1 94 ? -14.668 0.367 -2.671 1.00 94.31 94 ASP A N 1
ATOM 751 C CA . ASP A 1 94 ? -13.529 0.909 -1.923 1.00 94.31 94 ASP A CA 1
ATOM 752 C C . ASP A 1 94 ? -12.223 0.569 -2.645 1.00 94.31 94 ASP A C 1
ATOM 754 O O . ASP A 1 94 ? -11.968 -0.599 -2.964 1.00 94.31 94 ASP A O 1
ATOM 758 N N . PHE A 1 95 ? -11.365 1.568 -2.826 1.00 94.69 95 PHE A N 1
ATOM 759 C CA . PHE A 1 95 ? -9.992 1.365 -3.266 1.00 94.69 95 PHE A CA 1
ATOM 760 C C . PHE A 1 95 ? -9.074 1.306 -2.048 1.00 94.69 95 PHE A C 1
ATOM 762 O O . PHE A 1 95 ? -9.167 2.119 -1.129 1.00 94.69 95 PHE A O 1
ATOM 769 N N . LEU A 1 96 ? -8.173 0.335 -2.039 1.00 94.25 96 LEU A N 1
ATOM 770 C CA . LEU A 1 96 ? -7.110 0.213 -1.057 1.00 94.25 96 LEU A CA 1
ATOM 771 C C . LEU A 1 96 ? -5.819 0.673 -1.713 1.00 94.25 96 LEU A C 1
ATOM 773 O O . LEU A 1 96 ? -5.429 0.110 -2.730 1.00 94.25 96 LEU A O 1
ATOM 777 N N . VAL A 1 97 ? -5.151 1.654 -1.120 1.00 91.50 97 VAL A N 1
ATOM 778 C CA . VAL A 1 97 ? -3.815 2.106 -1.522 1.00 91.50 97 VAL A CA 1
ATOM 779 C C . VAL A 1 97 ? -2.877 1.853 -0.355 1.00 91.50 97 VAL A C 1
ATOM 781 O O . VAL A 1 97 ? -3.235 2.103 0.789 1.00 91.50 97 VAL A O 1
ATOM 784 N N . THR A 1 98 ? -1.684 1.334 -0.599 1.00 88.62 98 THR A N 1
ATOM 785 C CA . THR A 1 98 ? -0.706 1.036 0.454 1.00 88.62 98 THR A CA 1
ATOM 786 C C . THR A 1 98 ? 0.688 1.440 0.011 1.00 88.62 98 THR A C 1
ATOM 788 O O . THR A 1 98 ? 0.974 1.368 -1.176 1.00 88.62 98 THR A O 1
ATOM 791 N N . ASN A 1 99 ? 1.563 1.834 0.940 1.00 81.31 99 ASN A N 1
ATOM 792 C CA . ASN A 1 99 ? 3.001 1.982 0.670 1.00 81.31 99 ASN A CA 1
ATOM 793 C C . ASN A 1 99 ? 3.759 0.645 0.703 1.00 81.31 99 ASN A C 1
ATOM 795 O O . ASN A 1 99 ? 4.961 0.610 0.441 1.00 81.31 99 ASN A O 1
ATOM 799 N N . ALA A 1 100 ? 3.091 -0.452 1.053 1.00 80.81 100 ALA A N 1
ATOM 800 C CA . ALA A 1 100 ? 3.682 -1.773 1.044 1.00 80.81 100 ALA A CA 1
ATOM 801 C C . ALA A 1 100 ? 3.602 -2.398 -0.346 1.00 80.81 100 ALA A C 1
ATOM 803 O O . ALA A 1 100 ? 2.704 -2.126 -1.136 1.00 80.81 100 ALA A O 1
ATOM 804 N N . THR A 1 101 ? 4.507 -3.328 -0.607 1.00 76.75 101 THR A N 1
ATOM 805 C CA . THR A 1 101 ? 4.525 -4.116 -1.836 1.00 76.75 101 THR A CA 1
ATOM 806 C C . THR A 1 101 ? 4.572 -5.607 -1.494 1.00 76.75 101 THR A C 1
ATOM 808 O O . THR A 1 101 ? 5.143 -6.011 -0.476 1.00 76.75 101 THR A O 1
ATOM 811 N N . SER A 1 102 ? 3.940 -6.449 -2.319 1.00 64.25 102 SER A N 1
ATOM 812 C CA . SER A 1 102 ? 4.012 -7.912 -2.171 1.00 64.25 102 SER A CA 1
ATOM 813 C C . SER A 1 102 ? 5.269 -8.516 -2.793 1.00 64.25 102 SER A C 1
ATOM 815 O O . SER A 1 102 ? 5.508 -9.712 -2.638 1.00 64.25 102 SER A O 1
ATOM 817 N N . PHE A 1 103 ? 6.043 -7.708 -3.513 1.00 60.41 103 PHE A N 1
ATOM 818 C CA . PHE A 1 103 ? 7.279 -8.074 -4.199 1.00 60.41 103 PHE A CA 1
ATOM 819 C C . PHE A 1 103 ? 8.333 -6.976 -3.973 1.00 60.41 103 PHE A C 1
ATOM 821 O O . PHE A 1 103 ? 7.996 -5.911 -3.475 1.00 60.41 103 PHE A O 1
ATOM 828 N N . LYS A 1 104 ? 9.610 -7.194 -4.298 1.00 51.12 104 LYS A N 1
ATOM 829 C CA . LYS A 1 104 ? 10.605 -6.111 -4.239 1.00 51.12 104 LYS A CA 1
ATOM 830 C C . LYS A 1 104 ? 10.175 -5.009 -5.232 1.00 51.12 104 LYS A C 1
ATOM 832 O O . LYS A 1 104 ? 9.943 -5.301 -6.396 1.00 51.12 104 LYS A O 1
ATOM 837 N N . GLY A 1 105 ? 9.857 -3.810 -4.744 1.00 53.00 105 GLY A N 1
ATOM 838 C CA . GLY A 1 105 ? 9.030 -2.827 -5.472 1.00 53.00 105 GLY A CA 1
ATOM 839 C C . GLY A 1 105 ? 9.170 -1.405 -4.922 1.00 53.00 105 GLY A C 1
ATOM 840 O O . GLY A 1 105 ? 9.324 -1.276 -3.707 1.00 53.00 105 GLY A O 1
ATOM 841 N N . ILE A 1 106 ? 9.039 -0.354 -5.757 1.00 54.56 106 ILE A N 1
ATOM 842 C CA . ILE A 1 106 ? 8.667 0.979 -5.237 1.00 54.56 106 ILE A CA 1
ATOM 843 C C . ILE A 1 106 ? 7.421 0.810 -4.378 1.00 54.56 106 ILE A C 1
ATOM 845 O O . ILE A 1 106 ? 6.454 0.157 -4.762 1.00 54.56 106 ILE A O 1
ATOM 849 N N . THR A 1 107 ? 7.521 1.404 -3.200 1.00 68.94 107 THR A N 1
ATOM 850 C CA . THR A 1 107 ? 6.551 1.544 -2.121 1.00 68.94 107 THR A CA 1
ATOM 851 C C . THR A 1 107 ? 5.155 1.886 -2.631 1.00 68.94 107 THR A C 1
ATOM 853 O O . THR A 1 107 ? 4.845 3.049 -2.894 1.00 68.94 107 THR A O 1
ATOM 856 N N . GLY A 1 108 ? 4.311 0.876 -2.804 1.00 75.81 108 GLY A N 1
ATOM 857 C CA . GLY A 1 108 ? 3.036 1.090 -3.462 1.00 75.81 108 GLY A CA 1
ATOM 858 C C . GLY A 1 108 ? 2.329 -0.204 -3.812 1.00 75.81 108 GLY A C 1
ATOM 859 O O . GLY A 1 108 ? 2.903 -1.062 -4.476 1.00 75.81 108 GLY A O 1
ATOM 860 N N . HIS A 1 109 ? 1.059 -0.321 -3.453 1.00 87.94 109 HIS A N 1
ATOM 861 C CA . HIS A 1 109 ? 0.151 -1.239 -4.122 1.00 87.94 109 HIS A CA 1
ATOM 862 C C . HIS A 1 109 ? -1.272 -0.708 -4.078 1.00 87.94 109 HIS A C 1
ATOM 864 O O . HIS A 1 109 ? -1.643 0.022 -3.157 1.00 87.94 109 HIS A O 1
ATOM 870 N N . ALA A 1 110 ? -2.066 -1.084 -5.074 1.00 91.38 110 ALA A N 1
ATOM 871 C CA . ALA A 1 110 ? -3.463 -0.702 -5.149 1.00 91.38 110 ALA A CA 1
ATOM 872 C C . ALA A 1 110 ? -4.356 -1.915 -5.397 1.00 91.38 110 ALA A C 1
ATOM 874 O O . ALA A 1 110 ? -3.989 -2.865 -6.096 1.00 91.38 110 ALA A O 1
ATOM 875 N N . ALA A 1 111 ? -5.546 -1.871 -4.814 1.00 94.06 111 ALA A N 1
ATOM 876 C CA . ALA A 1 111 ? -6.557 -2.897 -4.973 1.00 94.06 111 ALA A CA 1
ATOM 877 C C . ALA A 1 111 ? -7.964 -2.312 -4.878 1.00 94.06 111 ALA A C 1
ATOM 879 O O . ALA A 1 111 ? -8.149 -1.220 -4.350 1.00 94.06 111 ALA A O 1
ATOM 880 N N . ILE A 1 112 ? -8.962 -3.056 -5.348 1.00 95.69 112 ILE A N 1
ATOM 881 C CA . ILE A 1 112 ? -10.375 -2.679 -5.246 1.00 95.69 112 ILE A CA 1
ATOM 882 C C . ILE A 1 112 ? -11.175 -3.772 -4.538 1.00 95.69 112 ILE A C 1
ATOM 884 O O . ILE A 1 112 ? -11.029 -4.965 -4.824 1.00 95.69 112 ILE A O 1
ATOM 888 N N . ILE A 1 113 ? -12.039 -3.370 -3.608 1.00 95.25 113 ILE A N 1
ATOM 889 C CA . ILE A 1 113 ? -13.004 -4.254 -2.957 1.00 95.25 113 ILE A CA 1
ATOM 890 C C . ILE A 1 113 ? -14.138 -4.538 -3.942 1.00 95.25 113 ILE A C 1
ATOM 892 O O . ILE A 1 113 ? -14.902 -3.651 -4.316 1.00 95.25 113 ILE A O 1
ATOM 896 N N . THR A 1 114 ? -14.283 -5.796 -4.347 1.00 93.75 114 THR A N 1
ATOM 897 C CA . THR A 1 114 ? -15.301 -6.239 -5.316 1.00 93.75 114 THR A CA 1
ATOM 898 C C . THR A 1 114 ? -16.486 -6.944 -4.656 1.00 93.75 114 THR A C 1
ATOM 900 O O . THR A 1 114 ? -17.535 -7.132 -5.272 1.00 93.75 114 THR A O 1
ATOM 903 N N . GLY A 1 115 ? -16.363 -7.323 -3.381 1.00 89.88 115 GLY A N 1
ATOM 904 C CA . GLY A 1 115 ? -17.399 -8.050 -2.650 1.00 89.88 115 GLY A CA 1
ATOM 905 C C . GLY A 1 115 ? -17.239 -7.975 -1.137 1.00 89.88 115 GLY A C 1
ATOM 906 O O . GLY A 1 115 ? -16.295 -7.374 -0.638 1.00 89.88 115 GLY A O 1
ATOM 907 N N . ALA A 1 116 ? -18.143 -8.634 -0.405 1.00 89.00 116 ALA A N 1
ATOM 908 C CA . ALA A 1 116 ? -18.164 -8.615 1.063 1.00 89.00 116 ALA A CA 1
ATOM 909 C C . ALA A 1 116 ? -16.858 -9.121 1.711 1.00 89.00 116 ALA A C 1
ATOM 911 O O . ALA A 1 116 ? -16.493 -8.688 2.796 1.00 89.00 116 ALA A O 1
ATOM 912 N N . ASN A 1 117 ? -16.142 -10.025 1.041 1.00 91.31 117 ASN A N 1
ATOM 913 C CA . ASN A 1 117 ? -14.821 -10.492 1.459 1.00 91.31 117 ASN A CA 1
ATOM 914 C C . ASN A 1 117 ? -13.929 -10.759 0.240 1.00 91.31 117 ASN A C 1
ATOM 916 O O . ASN A 1 117 ? -13.294 -11.806 0.137 1.00 91.31 117 ASN A O 1
ATOM 920 N N . SER A 1 118 ? -13.946 -9.847 -0.731 1.00 92.81 118 SER A N 1
ATOM 921 C CA . SER A 1 118 ? -13.237 -10.024 -1.996 1.00 92.81 118 SER A CA 1
ATOM 922 C C . SER A 1 118 ? -12.512 -8.750 -2.405 1.00 92.81 118 SER A C 1
ATOM 924 O O . SER A 1 118 ? -13.130 -7.691 -2.509 1.00 92.81 118 SER A O 1
ATOM 926 N N . VAL A 1 119 ? -11.218 -8.893 -2.675 1.00 94.81 119 VAL A N 1
ATOM 927 C CA . VAL A 1 119 ? -10.303 -7.875 -3.191 1.00 94.81 119 VAL A CA 1
ATOM 928 C C . VAL A 1 119 ? -9.755 -8.343 -4.530 1.00 94.81 119 VAL A C 1
ATOM 930 O O . VAL A 1 119 ? -9.299 -9.480 -4.638 1.00 94.81 119 VAL A O 1
ATOM 933 N N . LEU A 1 120 ? -9.776 -7.461 -5.527 1.00 92.75 120 LEU A N 1
ATOM 934 C CA . LEU A 1 120 ? -9.070 -7.629 -6.792 1.00 92.75 120 LEU A CA 1
ATOM 935 C C . LEU A 1 120 ? -7.843 -6.714 -6.797 1.00 92.75 120 LEU A C 1
ATOM 937 O O . LEU A 1 120 ? -7.969 -5.511 -6.573 1.00 92.75 120 LEU A O 1
ATOM 941 N N . ASP A 1 121 ? -6.668 -7.274 -7.062 1.00 90.88 121 ASP A N 1
ATOM 942 C CA . ASP A 1 121 ? -5.417 -6.521 -7.129 1.00 90.88 121 ASP A CA 1
ATOM 943 C C . ASP A 1 121 ? -4.493 -7.052 -8.230 1.00 90.88 121 ASP A C 1
ATOM 945 O O . ASP A 1 121 ? -4.690 -8.165 -8.719 1.00 90.88 121 ASP A O 1
ATOM 949 N N . ALA A 1 122 ? -3.503 -6.258 -8.645 1.00 85.50 122 ALA A N 1
ATOM 950 C CA . ALA A 1 122 ? -2.618 -6.596 -9.760 1.00 85.50 122 ALA A CA 1
ATOM 951 C C . ALA A 1 122 ? -1.134 -6.645 -9.341 1.00 85.50 122 ALA A C 1
ATOM 953 O O . ALA A 1 122 ? -0.414 -5.672 -9.543 1.00 85.50 122 ALA A O 1
ATOM 954 N N . PRO A 1 123 ? -0.645 -7.739 -8.724 1.00 76.56 123 PRO A N 1
ATOM 955 C CA . PRO A 1 123 ? 0.675 -7.790 -8.076 1.00 76.56 123 PRO A CA 1
ATOM 956 C C . PRO A 1 123 ? 1.889 -7.825 -9.026 1.00 76.56 123 PRO A C 1
ATOM 958 O O . PRO A 1 123 ? 3.014 -7.958 -8.553 1.00 76.56 123 PRO A O 1
ATOM 961 N N . GLY A 1 124 ? 1.688 -7.741 -10.345 1.00 65.38 124 GLY A N 1
ATOM 962 C CA . GLY A 1 124 ? 2.759 -7.466 -11.313 1.00 65.38 124 GLY A CA 1
ATOM 963 C C . GLY A 1 124 ? 3.401 -8.663 -12.030 1.00 65.38 124 GLY A C 1
ATOM 964 O O . GLY A 1 124 ? 3.975 -8.455 -13.093 1.00 65.38 124 GLY A O 1
ATOM 965 N N . TYR A 1 125 ? 3.267 -9.914 -11.562 1.00 59.44 125 TYR A N 1
ATOM 966 C CA . TYR A 1 125 ? 3.824 -11.078 -12.282 1.00 59.44 125 TYR A CA 1
ATOM 967 C C . TYR A 1 125 ? 2.773 -11.882 -13.053 1.00 59.44 125 TYR A C 1
ATOM 969 O O . TYR A 1 125 ? 1.908 -12.534 -12.467 1.00 59.44 125 TYR A O 1
ATOM 977 N N . ALA A 1 126 ? 2.915 -11.912 -14.380 1.00 60.84 126 ALA A N 1
ATOM 978 C CA . ALA A 1 126 ? 2.302 -12.933 -15.220 1.00 60.84 126 ALA A CA 1
ATOM 979 C C . ALA A 1 126 ? 3.138 -14.223 -15.149 1.00 60.84 126 ALA A C 1
ATOM 981 O O . ALA A 1 126 ? 4.360 -14.181 -15.286 1.00 60.84 126 ALA A O 1
ATOM 982 N N . HIS A 1 127 ? 2.491 -15.370 -14.953 1.00 54.56 127 HIS A N 1
ATOM 983 C CA . HIS A 1 127 ? 3.139 -16.681 -14.987 1.00 54.56 127 HIS A CA 1
ATOM 984 C C . HIS A 1 127 ? 2.647 -17.477 -16.208 1.00 54.56 127 HIS A C 1
ATOM 986 O O . HIS A 1 127 ? 1.479 -17.351 -16.592 1.00 54.56 127 HIS A O 1
ATOM 992 N N . PRO A 1 128 ? 3.517 -18.278 -16.853 1.00 64.38 128 PRO A N 1
ATOM 993 C CA . PRO A 1 128 ? 3.111 -19.109 -17.976 1.00 64.38 128 PRO A CA 1
ATOM 994 C C . PRO A 1 128 ? 2.204 -20.243 -17.482 1.00 64.38 128 PRO A C 1
ATOM 996 O O . PRO A 1 128 ? 2.615 -21.076 -16.677 1.00 64.38 128 PRO A O 1
ATOM 999 N N . VAL A 1 129 ? 0.980 -20.306 -17.999 1.00 57.78 129 VAL A N 1
ATOM 1000 C CA . VAL A 1 129 ? 0.011 -21.387 -17.770 1.00 57.78 129 VAL A CA 1
ATOM 1001 C C . VAL A 1 129 ? -0.289 -22.105 -19.083 1.00 57.78 129 VAL A C 1
ATOM 1003 O O . VAL A 1 129 ? -0.169 -21.525 -20.156 1.00 57.78 129 VAL A O 1
ATOM 1006 N N . THR A 1 130 ? -0.683 -23.379 -19.044 1.00 64.19 130 THR A N 1
ATOM 1007 C CA . THR A 1 130 ? -1.114 -24.089 -20.261 1.00 64.19 130 THR A CA 1
ATOM 1008 C C . THR A 1 130 ? -2.635 -24.015 -20.382 1.00 64.19 130 THR A C 1
ATOM 1010 O O . THR A 1 130 ? -3.340 -24.571 -19.547 1.00 64.19 130 THR A O 1
ATOM 1013 N N . LYS A 1 131 ? -3.151 -23.348 -21.422 1.00 55.94 131 LYS A N 1
ATOM 1014 C CA . LYS A 1 131 ? -4.585 -23.263 -21.747 1.00 55.94 131 LYS A CA 1
ATOM 1015 C C . LYS A 1 131 ? -4.821 -23.884 -23.123 1.00 55.94 131 LYS A C 1
ATOM 1017 O O . LYS A 1 131 ? -4.188 -23.479 -24.093 1.00 55.94 131 LYS A O 1
ATOM 1022 N N . ASN A 1 132 ? -5.708 -24.877 -23.212 1.00 79.88 132 ASN A N 1
ATOM 1023 C CA . ASN A 1 132 ? -5.995 -25.629 -24.447 1.00 79.88 132 ASN A CA 1
ATOM 1024 C C . ASN A 1 132 ? -4.725 -26.173 -25.141 1.00 79.88 132 ASN A C 1
ATOM 1026 O O . ASN A 1 132 ? -4.565 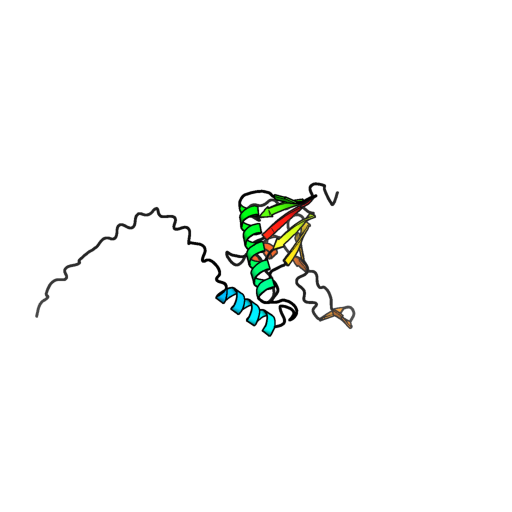-26.039 -26.352 1.00 79.88 132 ASN A O 1
ATOM 1030 N N . GLY A 1 133 ? -3.780 -26.719 -24.366 1.00 76.19 133 GLY A N 1
ATOM 1031 C CA . GLY A 1 133 ? -2.518 -27.261 -24.892 1.00 76.19 133 GLY A CA 1
ATOM 1032 C C . GLY A 1 133 ? -1.485 -26.217 -25.342 1.00 76.19 133 GLY A C 1
ATOM 1033 O O . GLY A 1 133 ? -0.423 -26.594 -25.827 1.00 76.19 133 GLY A O 1
ATOM 1034 N N . LYS A 1 134 ? -1.749 -24.914 -25.169 1.00 71.44 134 LYS A N 1
ATOM 1035 C CA . LYS A 1 134 ? -0.813 -23.823 -25.489 1.00 71.44 134 LYS A CA 1
ATOM 1036 C C . LYS A 1 134 ? -0.322 -23.140 -24.215 1.00 71.44 134 LYS A C 1
ATOM 1038 O O . LYS A 1 134 ? -1.131 -22.835 -23.340 1.00 71.44 134 LYS A O 1
ATOM 1043 N N . LYS A 1 135 ? 0.983 -22.854 -24.115 1.00 71.12 135 LYS A N 1
ATOM 1044 C CA . LYS A 1 135 ? 1.511 -21.957 -23.073 1.00 71.12 135 LYS A CA 1
ATOM 1045 C C . LYS A 1 135 ? 1.006 -20.539 -23.343 1.00 71.12 135 LYS A C 1
ATOM 1047 O O . LYS A 1 135 ? 1.264 -19.984 -24.406 1.00 71.12 135 LYS A O 1
ATOM 1052 N N . VAL A 1 136 ? 0.292 -19.970 -22.385 1.00 70.88 136 VAL A N 1
ATOM 1053 C CA . VAL A 1 136 ? -0.224 -18.602 -22.388 1.00 70.88 136 VAL A CA 1
ATOM 1054 C C . VAL A 1 136 ? 0.151 -17.943 -21.063 1.00 70.88 136 VAL A C 1
ATOM 1056 O O . VAL A 1 136 ? 0.124 -18.590 -20.023 1.00 70.88 136 VAL A O 1
ATOM 1059 N N . SER A 1 137 ? 0.507 -16.664 -21.067 1.00 64.06 137 SER A N 1
ATOM 1060 C CA . SER A 1 137 ? 0.653 -15.895 -19.826 1.00 64.06 137 SER A CA 1
ATOM 1061 C C . SER A 1 137 ? -0.715 -15.343 -19.420 1.00 64.06 137 SER A C 1
ATOM 1063 O O . S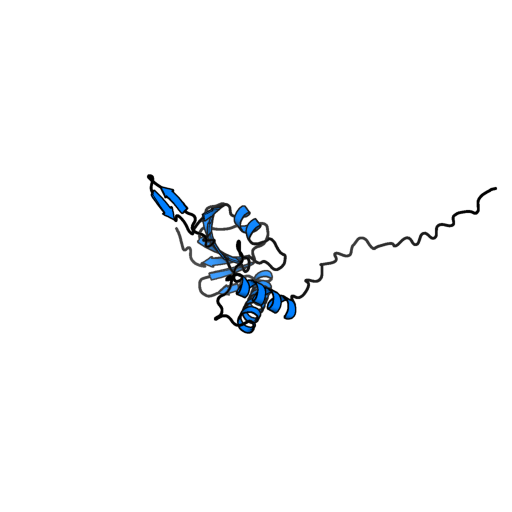ER A 1 137 ? -1.303 -14.572 -20.172 1.00 64.06 137 SER A O 1
ATOM 1065 N N . LEU A 1 138 ? -1.240 -15.746 -18.260 1.00 58.31 138 LEU A N 1
ATOM 1066 C CA . LEU A 1 138 ? -2.512 -15.275 -17.676 1.00 58.31 138 LEU A CA 1
ATOM 1067 C C . LEU A 1 138 ? -2.341 -15.265 -16.146 1.00 58.31 138 LEU A C 1
ATOM 1069 O O . LEU A 1 138 ? -1.783 -16.216 -15.621 1.00 58.31 138 LEU A O 1
ATOM 1073 N N . ASN A 1 139 ? -2.776 -14.314 -15.323 1.00 57.44 139 ASN A N 1
ATOM 1074 C CA . ASN A 1 139 ? -3.241 -12.937 -15.474 1.00 57.44 139 ASN A CA 1
ATOM 1075 C C . ASN A 1 139 ? -2.412 -12.096 -14.483 1.00 57.44 139 ASN A C 1
ATOM 1077 O O . ASN A 1 139 ? -2.012 -12.596 -13.433 1.00 57.44 139 ASN A O 1
ATOM 1081 N N . THR A 1 140 ? -2.193 -10.817 -14.785 1.00 69.75 140 THR A N 1
ATOM 1082 C CA . THR A 1 140 ? -1.553 -9.847 -13.875 1.00 69.75 140 THR A CA 1
ATOM 1083 C C . THR A 1 140 ? -2.422 -9.494 -12.671 1.00 69.75 140 THR A C 1
ATOM 1085 O O . THR A 1 140 ? -1.932 -8.834 -11.760 1.00 69.75 140 THR A O 1
ATOM 1088 N N . THR A 1 141 ? -3.687 -9.928 -12.664 1.00 78.31 141 THR A N 1
ATOM 1089 C CA . THR A 1 141 ? -4.678 -9.699 -11.614 1.00 78.31 141 THR A CA 1
ATOM 1090 C C . THR A 1 141 ? -4.944 -10.970 -10.811 1.00 78.31 141 THR A C 1
ATOM 1092 O O . THR A 1 141 ? -4.984 -12.078 -11.349 1.00 78.31 141 THR A O 1
ATOM 1095 N N . ARG A 1 142 ? -5.158 -10.811 -9.506 1.00 84.62 142 ARG A N 1
ATOM 1096 C CA . ARG A 1 142 ? -5.576 -11.876 -8.593 1.00 84.62 142 ARG A CA 1
ATOM 1097 C C . ARG A 1 142 ? -6.768 -11.413 -7.767 1.00 84.62 142 ARG A C 1
ATOM 1099 O O . ARG A 1 142 ? -6.878 -10.238 -7.427 1.00 84.62 142 ARG A O 1
ATOM 1106 N N . GLN A 1 143 ? -7.629 -12.361 -7.422 1.00 90.25 143 GLN A N 1
ATOM 1107 C CA . GLN A 1 143 ? -8.722 -12.153 -6.482 1.00 90.25 143 GLN A CA 1
ATOM 1108 C C . GLN A 1 143 ? -8.403 -12.893 -5.183 1.00 90.25 143 GLN A C 1
ATOM 1110 O O . GLN A 1 143 ? -8.030 -14.065 -5.210 1.00 90.25 143 GLN A O 1
ATOM 1115 N N . GLN A 1 144 ? -8.521 -12.212 -4.048 1.00 90.31 144 GLN A N 1
ATOM 1116 C CA . GLN A 1 144 ? -8.223 -12.773 -2.729 1.00 90.31 144 GLN A CA 1
ATOM 1117 C C . GLN A 1 144 ? -9.172 -12.229 -1.659 1.00 90.31 144 GLN A C 1
ATOM 1119 O O . GLN A 1 144 ? -9.920 -11.280 -1.897 1.00 90.31 144 GLN A O 1
ATOM 1124 N N . SER A 1 145 ? -9.153 -12.828 -0.465 1.00 94.69 145 SER A N 1
ATOM 1125 C CA . SER A 1 145 ? -9.919 -12.290 0.661 1.00 94.69 145 SER A CA 1
ATOM 1126 C C . SER A 1 145 ? -9.353 -10.950 1.127 1.00 94.69 145 SER A C 1
ATOM 1128 O O . SER A 1 145 ? -8.145 -10.705 1.033 1.00 94.69 145 SER A O 1
ATOM 1130 N N . ILE A 1 146 ? -10.211 -10.114 1.719 1.00 93.56 146 ILE A N 1
ATOM 1131 C CA . ILE A 1 146 ? -9.784 -8.852 2.343 1.00 93.56 146 ILE A CA 1
ATOM 1132 C C . ILE A 1 146 ? -8.711 -9.140 3.400 1.00 93.56 146 ILE A C 1
ATOM 1134 O O . ILE A 1 146 ? -7.662 -8.504 3.424 1.00 93.56 146 ILE A O 1
ATOM 1138 N N . SER A 1 147 ? -8.925 -10.163 4.232 1.00 92.81 147 SER A N 1
ATOM 1139 C CA . SER A 1 147 ? -7.967 -10.575 5.263 1.00 92.81 147 SER A CA 1
ATOM 1140 C C . SER A 1 147 ? -6.600 -10.979 4.701 1.00 92.81 147 SER A C 1
ATOM 1142 O O . SER A 1 147 ? -5.574 -10.637 5.291 1.00 92.81 147 SER A O 1
ATOM 1144 N N . SER A 1 148 ? -6.568 -11.673 3.560 1.00 92.38 148 SER A N 1
ATOM 1145 C CA . SER A 1 148 ? -5.322 -12.091 2.909 1.00 92.38 148 SER A CA 1
ATOM 1146 C C . SER A 1 148 ? -4.555 -10.887 2.380 1.00 92.38 148 SER A C 1
ATOM 1148 O O . SER A 1 148 ? -3.352 -10.786 2.621 1.00 92.38 148 SER A O 1
ATOM 1150 N N . PHE A 1 149 ? -5.258 -9.936 1.756 1.00 92.56 149 PHE A N 1
ATOM 1151 C CA . PHE A 1 149 ? -4.671 -8.672 1.319 1.00 92.56 149 PHE A CA 1
ATOM 1152 C C . PHE A 1 149 ? -4.078 -7.898 2.506 1.00 92.56 149 PHE A C 1
ATOM 1154 O O . PHE A 1 149 ? -2.889 -7.588 2.517 1.00 92.56 149 PHE A O 1
ATOM 1161 N N . LEU A 1 150 ? -4.867 -7.659 3.559 1.00 92.38 150 LEU A N 1
ATOM 1162 C CA . LEU A 1 150 ? -4.413 -6.915 4.739 1.00 92.38 150 LEU A CA 1
ATOM 1163 C C . LEU A 1 150 ? -3.194 -7.575 5.397 1.00 92.38 150 LEU A C 1
ATOM 1165 O O . LEU A 1 150 ? -2.224 -6.894 5.710 1.00 92.38 150 LEU A O 1
ATOM 1169 N N . LYS A 1 151 ? -3.191 -8.905 5.549 1.00 90.31 151 LYS A N 1
ATOM 1170 C CA . LYS A 1 151 ? -2.042 -9.648 6.093 1.00 90.31 151 LYS A CA 1
ATOM 1171 C C . LYS A 1 151 ? -0.803 -9.546 5.201 1.00 90.31 151 LYS A C 1
ATOM 1173 O O . LYS A 1 151 ? 0.323 -9.614 5.692 1.00 90.31 151 LYS A O 1
ATOM 1178 N N . MET A 1 152 ? -0.991 -9.436 3.890 1.00 87.75 152 MET A N 1
ATOM 1179 C CA . MET A 1 152 ? 0.108 -9.342 2.937 1.00 87.75 152 MET A CA 1
ATOM 1180 C C . MET A 1 152 ? 0.783 -7.971 2.982 1.00 87.75 152 MET A C 1
ATOM 1182 O O . MET A 1 152 ? 2.014 -7.917 2.984 1.00 87.75 152 MET A O 1
ATOM 1186 N N . TYR A 1 153 ? -0.011 -6.902 3.060 1.00 88.56 153 TYR A N 1
ATOM 1187 C CA . TYR A 1 153 ? 0.464 -5.528 2.909 1.00 88.56 153 TYR A CA 1
ATOM 1188 C C . TYR A 1 153 ? 0.651 -4.785 4.240 1.00 88.56 153 TYR A C 1
ATOM 1190 O O . TYR A 1 153 ? 1.476 -3.887 4.309 1.00 88.56 153 TYR A O 1
ATOM 1198 N N . ASN A 1 154 ? 0.038 -5.218 5.344 1.00 87.25 154 ASN A N 1
ATOM 1199 C CA . ASN A 1 154 ? 0.184 -4.591 6.666 1.00 87.25 154 ASN A CA 1
ATOM 1200 C C . ASN A 1 154 ? 1.113 -5.385 7.614 1.00 87.25 154 ASN A C 1
ATOM 1202 O O . ASN A 1 154 ? 0.729 -5.748 8.724 1.00 87.25 154 ASN A O 1
ATOM 1206 N N . LYS A 1 155 ? 2.312 -5.762 7.143 1.00 81.50 155 LYS A N 1
ATOM 1207 C CA . LYS A 1 155 ? 3.245 -6.643 7.885 1.00 81.50 155 LYS A CA 1
ATOM 1208 C C . LYS A 1 155 ? 4.200 -5.924 8.833 1.00 81.50 155 LYS A C 1
ATOM 1210 O O . LYS A 1 155 ? 4.720 -6.555 9.749 1.00 81.50 155 LYS A O 1
ATOM 1215 N N . LYS A 1 156 ? 4.515 -4.663 8.558 1.00 77.44 156 LYS A N 1
ATOM 1216 C CA . LYS A 1 156 ? 5.511 -3.881 9.297 1.00 77.44 156 LYS A CA 1
ATOM 1217 C C . LYS A 1 156 ? 4.841 -2.630 9.845 1.00 77.44 156 LYS A C 1
ATOM 1219 O O . LYS A 1 156 ? 3.883 -2.159 9.248 1.00 77.44 156 LYS A O 1
ATOM 1224 N N . SER A 1 157 ? 5.348 -2.094 10.952 1.00 68.69 157 SER A N 1
ATOM 1225 C CA . SER A 1 157 ? 4.758 -0.926 11.625 1.00 68.69 157 SER A CA 1
ATOM 1226 C C . SER A 1 157 ? 4.686 0.323 10.741 1.00 68.69 157 SER A C 1
ATOM 1228 O O . SER A 1 157 ? 3.755 1.104 10.871 1.00 68.69 157 SER A O 1
ATOM 1230 N N . TYR A 1 158 ? 5.632 0.484 9.815 1.00 69.12 158 TYR A N 1
ATOM 1231 C CA . TYR A 1 158 ? 5.660 1.585 8.847 1.00 69.12 158 TYR A CA 1
ATOM 1232 C C . TYR A 1 158 ? 4.839 1.309 7.576 1.00 69.12 158 TYR A C 1
ATOM 1234 O O . TYR A 1 158 ? 4.797 2.136 6.668 1.00 69.12 158 TYR A O 1
ATOM 1242 N N . HIS A 1 159 ? 4.210 0.137 7.457 1.00 82.12 159 HIS A N 1
ATOM 1243 C CA . HIS A 1 159 ? 3.267 -0.103 6.372 1.00 82.12 159 HIS A CA 1
ATOM 1244 C C . HIS A 1 159 ? 1.915 0.490 6.739 1.00 82.12 159 HIS A C 1
ATOM 1246 O O . HIS A 1 159 ? 1.399 0.271 7.832 1.00 82.12 159 HIS A O 1
ATOM 1252 N N . TRP A 1 160 ? 1.307 1.181 5.789 1.00 85.31 160 TRP A N 1
ATOM 1253 C CA . TRP A 1 160 ? -0.031 1.720 5.933 1.00 85.31 160 TRP A CA 1
ATOM 1254 C C . TRP A 1 160 ? -0.909 1.275 4.777 1.00 85.31 160 TRP A C 1
ATOM 1256 O O . TRP A 1 160 ? -0.443 0.962 3.681 1.00 85.31 160 TRP A O 1
ATOM 1266 N N . ILE A 1 161 ? -2.213 1.244 5.033 1.00 91.56 161 ILE A N 1
ATOM 1267 C CA . ILE A 1 161 ? -3.236 1.027 4.016 1.00 91.56 161 ILE A CA 1
ATOM 1268 C C . ILE A 1 161 ? -4.233 2.170 4.157 1.00 91.56 161 ILE A C 1
ATOM 1270 O O . ILE A 1 161 ? -4.822 2.349 5.219 1.00 91.56 161 ILE A O 1
ATOM 1274 N N . ALA A 1 162 ? -4.406 2.946 3.100 1.00 92.0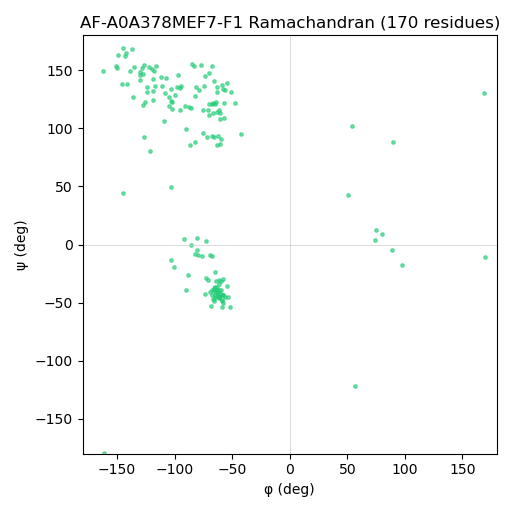0 162 ALA A N 1
ATOM 1275 C CA . ALA A 1 162 ? -5.429 3.960 2.959 1.00 92.00 162 ALA A CA 1
ATOM 1276 C C . ALA A 1 162 ? -6.629 3.362 2.229 1.00 92.00 162 ALA A C 1
ATOM 1278 O O . ALA A 1 162 ? -6.476 2.656 1.231 1.00 92.00 162 ALA A O 1
ATOM 1279 N N . VAL A 1 163 ? -7.823 3.666 2.719 1.00 93.75 163 VAL A N 1
ATOM 1280 C CA . VAL A 1 163 ? -9.076 3.326 2.058 1.00 93.75 163 VAL A CA 1
ATOM 1281 C C . VAL A 1 163 ? -9.641 4.588 1.438 1.00 93.75 163 VAL A C 1
ATOM 1283 O O . VAL A 1 163 ? -9.938 5.547 2.150 1.00 93.75 163 VAL A O 1
ATOM 1286 N N . TRP A 1 164 ? -9.785 4.560 0.121 1.00 94.06 164 TRP A N 1
ATOM 1287 C CA . TRP A 1 164 ? -10.400 5.600 -0.685 1.00 94.06 164 TRP A CA 1
ATOM 1288 C C . TRP A 1 164 ? -11.810 5.157 -1.048 1.00 94.06 164 TRP A C 1
ATOM 1290 O O . TRP A 1 164 ? -12.007 4.102 -1.655 1.00 94.06 164 TRP A O 1
ATOM 1300 N N . ARG A 1 165 ? -12.794 5.969 -0.680 1.00 93.12 165 ARG A N 1
ATOM 1301 C CA . ARG A 1 165 ? -14.204 5.723 -0.969 1.00 93.12 165 ARG A CA 1
ATOM 1302 C C . ARG A 1 165 ? -14.789 6.923 -1.684 1.00 93.12 165 ARG A C 1
ATOM 1304 O O . ARG A 1 165 ? -14.767 8.027 -1.143 1.00 93.12 165 ARG A O 1
ATOM 1311 N N . ALA A 1 166 ? -15.325 6.684 -2.874 1.00 92.31 166 ALA A N 1
ATOM 1312 C CA . ALA A 1 166 ? -16.066 7.692 -3.615 1.00 92.31 166 ALA A CA 1
ATOM 1313 C C . ALA A 1 166 ? -17.263 8.191 -2.790 1.00 92.31 166 ALA A C 1
ATOM 1315 O O . ALA A 1 166 ? -17.957 7.399 -2.145 1.00 92.31 166 ALA A O 1
ATOM 1316 N N . LYS A 1 167 ? -17.487 9.507 -2.793 1.00 89.94 167 LYS A N 1
ATOM 1317 C CA . LYS A 1 167 ? -18.622 10.154 -2.115 1.00 89.94 167 LYS A CA 1
ATOM 1318 C C . LYS A 1 167 ? -19.944 9.728 -2.740 1.00 89.94 167 LYS A C 1
ATOM 1320 O O . LYS A 1 167 ? -20.926 9.503 -2.036 1.00 89.94 167 LYS A O 1
ATOM 1325 N N . GLU A 1 168 ? -19.933 9.553 -4.055 1.00 85.69 168 GLU A N 1
ATOM 1326 C CA . GLU A 1 168 ? -21.035 8.978 -4.809 1.00 85.69 168 GLU A CA 1
ATOM 1327 C C . GLU A 1 168 ? -20.796 7.490 -5.068 1.00 85.69 168 GLU A C 1
ATOM 1329 O O . GLU A 1 168 ? -19.666 7.030 -5.251 1.00 85.69 168 GLU A O 1
ATOM 1334 N N . LYS A 1 169 ? -21.876 6.704 -5.083 1.00 69.19 169 LYS A N 1
ATOM 1335 C CA . LYS A 1 169 ? -21.780 5.270 -5.359 1.00 69.19 169 LYS A CA 1
ATOM 1336 C C . LYS A 1 169 ? -21.337 5.051 -6.803 1.00 69.19 169 LYS A C 1
ATOM 1338 O O . LYS A 1 169 ? -22.102 5.288 -7.729 1.00 69.19 169 LYS A O 1
ATOM 1343 N N . MET A 1 170 ? -20.136 4.507 -6.981 1.00 62.97 170 MET A N 1
ATOM 1344 C CA . MET A 1 170 ? -19.617 4.151 -8.307 1.00 62.97 170 MET A CA 1
ATOM 1345 C C . MET A 1 170 ? -20.233 2.869 -8.891 1.00 62.97 170 MET A C 1
ATOM 1347 O O . MET A 1 170 ? -20.024 2.572 -10.064 1.00 62.97 170 MET A O 1
ATOM 1351 N N . CYS A 1 171 ? -20.995 2.100 -8.106 1.00 54.84 171 CYS A N 1
ATOM 1352 C CA . CYS A 1 171 ? -21.738 0.928 -8.573 1.00 54.84 171 CYS A CA 1
ATOM 1353 C C . CYS A 1 171 ? -23.116 0.850 -7.885 1.00 54.84 171 CYS A C 1
ATOM 1355 O O . CYS A 1 171 ? -23.182 1.096 -6.675 1.00 54.84 171 CYS A O 1
ATOM 1357 N N . PRO A 1 172 ? -24.190 0.515 -8.627 1.00 51.38 172 PRO A N 1
ATOM 1358 C CA . PRO A 1 172 ? -25.524 0.286 -8.071 1.00 51.38 172 PRO A CA 1
ATOM 1359 C C . PRO A 1 172 ? -25.584 -0.923 -7.123 1.00 51.38 172 PRO A C 1
ATOM 1361 O O . PRO A 1 172 ? -24.836 -1.908 -7.337 1.00 51.38 172 PRO A O 1
#

Nearest PDB structures (foldseek):
  7y5d-assembly1_F  TM=4.796E-01  e=7.742E+00  Mycolicibacterium smegmatis
  8cav-assembly1_B  TM=3.587E-01  e=7.283E+00  Thermomonospora curvata

Solvent-accessible surface area (backbone atoms only — not comparable to full-atom values): 10515 Å² total; per-residue (Å²): 138,85,85,86,84,88,80,83,82,78,78,77,78,82,69,75,89,76,76,80,73,72,74,75,78,80,77,86,48,70,71,56,52,51,51,51,48,53,53,31,47,75,72,64,37,38,63,91,87,61,48,69,64,58,53,50,51,52,53,54,52,51,51,53,50,48,60,49,26,69,76,42,77,44,79,56,86,66,27,38,34,29,45,69,55,93,86,65,87,84,49,66,68,27,31,40,40,26,54,26,44,94,56,87,51,61,68,42,42,59,34,37,26,74,40,99,61,31,29,41,32,58,89,72,65,62,46,82,38,78,57,96,91,36,83,41,73,59,54,47,59,50,78,44,40,48,68,57,51,48,61,59,39,56,72,49,94,90,32,48,44,36,40,37,34,57,75,59,80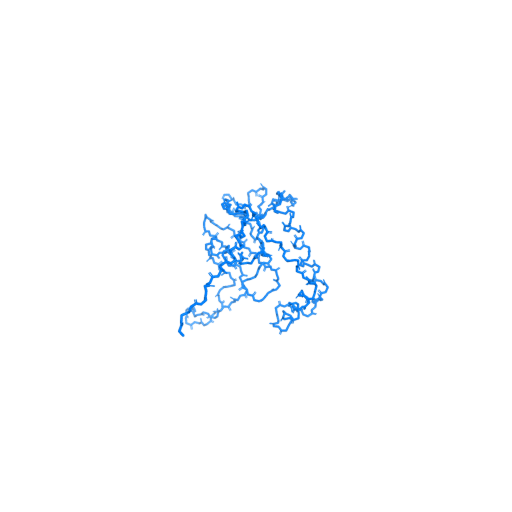,92,65,136

Organism: Listeria grayi (NCBI:txid1641)

Secondary structure (DSSP, 8-state):
---PPP----------TT--------PPPHHHHHHHHHHHHHTTSS-TTS-HHHHHHHHHHHHHHHHHHHHSPEEETTEEEEE--TT----TTPEEEES--SSS-SS-EEEEEEETTEEEE--S---EEEETTEEEE--S-EEE-HHHHHHHH--STT--EEEEEESS-S--

Foldseek 3Di:
DDDDDDDDPPPPPPPPPPPPPPPDPPDQDLVNLLVLVVVCVVVVQDDPVQDSVNLVVVLVVVVVVLVVQDVDFDDDPQKTKHWDDPPDQDDFQKKKWKLFALDSHRRIWIWTDHDRFKIKGQNADFDFDQDPNDTDTDDSIDMDGPVVVCCRQVPDPSMIIMIIDGNDDPDD

Radius of gyration: 23.85 Å; Cα contacts (8 Å, |Δi|>4): 222; chains: 1; bounding box: 60×44×82 Å

pLDDT: mean 75.78, std 17.23, range [32.03, 95.69]

Mean p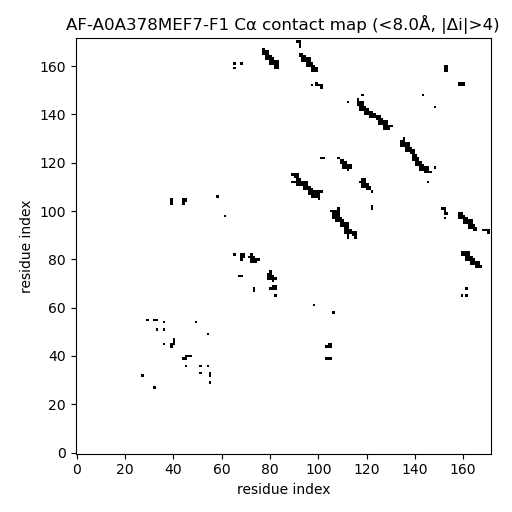redicted aligned error: 12.82 Å

Sequence (172 aa):
MKKIIVVIFGMLLLIPSGMNVKAAEEQVTDAKLKSDYQEMLKDGTIDNNITSKQYIDFYRESEKMRDKMEKEVVDEGDFTVRAYKAGFNFQKGDFLVTNATSFKGITGHAAIITGANSVLDAPGYAHPVTKNGKKVSLNTTRQQSISSFLKMYNKKSYHWIAVWRAKEKMCP